Protein AF-A0A354WT38-F1 (afdb_monomer_lite)

Radius of gyration: 24.49 Å; chains: 1; bounding box: 45×44×54 Å

Foldseek 3Di:
DPPCPCVVVVVVCVPDDDPDDPPPVDDDDDDPPDDDDDDDDLVPDPLPCVCQVPDPVSQWDGDNVVSDTDGD

Sequence (72 aa):
MSYLVYVKQALANLFKPPVTSKYPLEPKKFCAGDRGRVINDVSQCILCGMCERSCPAGALTVDRKTGTWKIN

Structure (mmCIF, N/CA/C/O backbone):
data_AF-A0A354WT38-F1
#
_entry.id   AF-A0A354WT38-F1
#
loop_
_atom_site.group_PDB
_atom_site.id
_atom_site.type_symbol
_atom_site.label_atom_id
_atom_site.label_alt_id
_atom_site.label_comp_id
_atom_site.label_asym_id
_atom_site.label_entity_id
_atom_site.label_seq_id
_atom_site.pdbx_PDB_ins_code
_atom_site.Cartn_x
_atom_site.Cartn_y
_atom_site.Cartn_z
_atom_site.occupancy
_atom_site.B_iso_or_equiv
_atom_site.auth_seq_id
_atom_site.auth_comp_id
_atom_site.auth_asym_id
_atom_site.auth_atom_id
_atom_site.pdbx_PDB_model_num
ATOM 1 N N . MET A 1 1 ? 24.094 -30.107 -32.068 1.00 54.00 1 MET A N 1
ATOM 2 C CA . MET A 1 1 ? 24.762 -29.232 -31.077 1.00 54.00 1 MET A CA 1
ATOM 3 C C . MET A 1 1 ? 24.697 -27.777 -31.548 1.00 54.00 1 MET A C 1
ATOM 5 O O . MET A 1 1 ? 25.681 -27.252 -32.050 1.00 54.00 1 MET A O 1
ATOM 9 N N . SER A 1 2 ? 23.533 -27.120 -31.474 1.00 66.94 2 SER A N 1
ATOM 10 C CA . SER A 1 2 ? 23.374 -25.743 -31.977 1.00 66.94 2 SER A CA 1
ATOM 11 C C . SER A 1 2 ? 23.677 -24.707 -30.884 1.00 66.94 2 SER A C 1
ATOM 13 O O . SER A 1 2 ? 22.798 -23.981 -30.425 1.00 66.94 2 SER A O 1
ATOM 15 N N . TYR A 1 3 ? 24.935 -24.635 -30.450 1.00 67.31 3 TYR A N 1
ATOM 16 C CA . TYR A 1 3 ? 25.364 -23.677 -29.422 1.00 67.31 3 TYR A CA 1
ATOM 17 C C . TYR A 1 3 ? 25.398 -22.214 -29.912 1.00 67.31 3 TYR A C 1
ATOM 19 O O . TYR A 1 3 ? 25.431 -21.300 -29.097 1.00 67.31 3 TYR A O 1
ATOM 27 N N . LEU A 1 4 ? 25.348 -21.968 -31.229 1.00 79.00 4 LEU A N 1
ATOM 28 C CA . LEU A 1 4 ? 25.550 -20.633 -31.817 1.00 79.00 4 LEU A CA 1
ATOM 29 C C . LEU A 1 4 ? 24.265 -19.882 -32.211 1.00 79.00 4 LEU A C 1
ATOM 31 O O . LEU A 1 4 ? 24.344 -18.754 -32.694 1.00 79.00 4 LEU A O 1
ATOM 35 N N . VAL A 1 5 ? 23.080 -20.459 -31.993 1.00 86.25 5 VAL A N 1
ATOM 36 C CA . VAL A 1 5 ? 21.797 -19.878 -32.455 1.00 86.25 5 VAL A CA 1
ATOM 37 C C . VAL A 1 5 ? 21.541 -18.485 -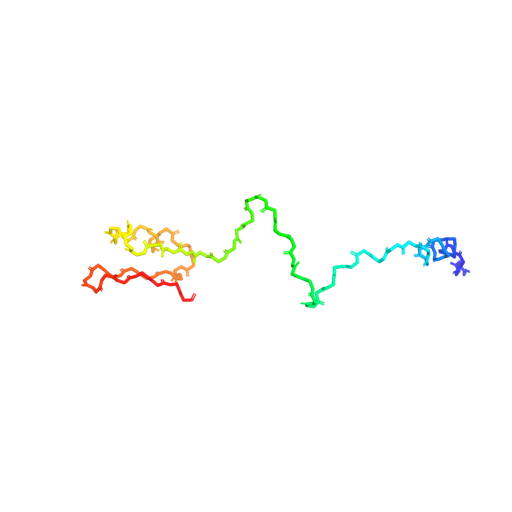31.861 1.00 86.25 5 VAL A C 1
ATOM 39 O O . VAL A 1 5 ? 20.942 -17.629 -32.508 1.00 86.25 5 VAL A O 1
ATOM 42 N N . TYR A 1 6 ? 22.061 -18.219 -30.660 1.00 88.31 6 TYR A N 1
ATOM 43 C CA . TYR A 1 6 ? 21.833 -16.967 -29.934 1.00 88.31 6 TYR A CA 1
ATOM 44 C C . TYR A 1 6 ? 22.997 -15.971 -29.987 1.00 88.31 6 TYR A C 1
ATOM 46 O O . TYR A 1 6 ? 22.886 -14.892 -29.408 1.00 88.31 6 TYR A O 1
ATOM 54 N N . VAL A 1 7 ? 24.089 -16.268 -30.701 1.00 90.94 7 VAL A N 1
ATOM 55 C CA . VAL A 1 7 ? 25.283 -15.394 -30.733 1.00 90.94 7 VAL A CA 1
ATOM 56 C C . VAL A 1 7 ? 24.953 -14.008 -31.279 1.00 90.94 7 VAL A C 1
ATOM 58 O O . VAL A 1 7 ? 25.350 -13.001 -30.698 1.00 90.94 7 VAL A O 1
ATOM 61 N N . LYS A 1 8 ? 24.145 -13.941 -32.342 1.00 90.38 8 LYS A N 1
ATOM 62 C CA . LYS A 1 8 ? 23.677 -12.670 -32.911 1.00 90.38 8 LYS A CA 1
ATOM 63 C C . LYS A 1 8 ? 22.917 -11.826 -31.880 1.00 90.38 8 LYS A C 1
ATOM 65 O O . LYS A 1 8 ? 23.126 -10.620 -31.805 1.00 90.38 8 LYS A O 1
ATOM 70 N N . GLN A 1 9 ? 22.060 -12.458 -31.077 1.00 90.81 9 GLN A N 1
ATOM 71 C CA . GLN A 1 9 ? 21.264 -11.773 -30.058 1.00 90.81 9 GLN A CA 1
ATOM 72 C C . GLN A 1 9 ? 22.126 -11.335 -28.867 1.00 90.81 9 GLN A C 1
ATOM 74 O O . GLN A 1 9 ? 21.938 -10.234 -28.353 1.00 90.81 9 GLN A O 1
ATOM 79 N N . ALA A 1 10 ? 23.090 -12.164 -28.457 1.00 90.31 10 ALA A N 1
ATOM 80 C CA . ALA A 1 10 ? 24.030 -11.845 -27.386 1.00 90.31 10 ALA A CA 1
ATOM 81 C C . ALA A 1 10 ? 24.894 -10.626 -27.742 1.00 90.31 10 ALA A C 1
ATOM 83 O O . ALA A 1 10 ? 24.966 -9.679 -26.960 1.00 90.31 10 ALA A O 1
ATOM 84 N N . LEU A 1 11 ? 25.462 -10.603 -28.955 1.00 92.12 11 LEU A N 1
ATOM 85 C CA . LEU A 1 11 ? 26.224 -9.456 -29.456 1.00 92.12 11 LEU A CA 1
ATOM 86 C C . LEU A 1 11 ? 25.352 -8.197 -29.568 1.00 92.12 11 LEU A C 1
ATOM 88 O O . LEU A 1 11 ? 25.784 -7.116 -29.181 1.00 92.12 11 LEU A O 1
ATOM 92 N N . ALA A 1 12 ? 24.108 -8.325 -30.039 1.00 91.38 12 ALA A N 1
ATOM 93 C CA . ALA A 1 12 ? 23.197 -7.187 -30.166 1.00 91.38 12 ALA A CA 1
ATOM 94 C C . ALA A 1 12 ? 22.741 -6.609 -28.813 1.00 91.38 12 ALA A C 1
ATOM 96 O O . ALA A 1 12 ? 22.504 -5.407 -28.710 1.00 91.38 12 ALA A O 1
ATOM 97 N N . ASN A 1 13 ? 22.587 -7.443 -27.782 1.00 92.75 13 ASN A N 1
ATOM 98 C CA . ASN A 1 13 ? 22.141 -7.001 -26.460 1.00 92.75 13 ASN A CA 1
ATOM 99 C C . ASN A 1 13 ? 23.254 -6.345 -25.632 1.00 92.75 13 ASN A C 1
ATOM 101 O O . ASN A 1 13 ? 22.929 -5.546 -24.760 1.00 92.75 13 ASN A O 1
ATOM 105 N N . LEU A 1 14 ? 24.534 -6.612 -25.924 1.00 93.25 14 LEU A N 1
ATOM 106 C CA . LEU A 1 14 ? 25.667 -5.975 -25.237 1.00 93.25 14 LEU A CA 1
ATOM 107 C C . LEU A 1 14 ? 25.666 -4.444 -25.388 1.00 93.25 14 LEU A C 1
ATOM 109 O O . LEU A 1 14 ? 26.074 -3.733 -24.476 1.00 93.25 14 LEU A O 1
ATOM 113 N N . PHE A 1 15 ? 25.181 -3.939 -26.525 1.00 94.94 15 PHE A N 1
ATOM 114 C CA . PHE A 1 15 ? 25.140 -2.504 -26.829 1.00 94.94 15 PHE A CA 1
ATOM 115 C C . PHE A 1 15 ? 23.811 -1.824 -26.471 1.00 94.94 15 PHE A C 1
ATOM 117 O O . PHE A 1 15 ? 23.658 -0.624 -26.692 1.00 94.94 15 PHE A O 1
ATOM 124 N N . LYS A 1 16 ? 22.828 -2.563 -25.948 1.00 94.12 16 LYS A N 1
ATOM 125 C CA . LYS A 1 16 ? 21.548 -1.987 -25.518 1.00 94.12 16 LYS A CA 1
ATOM 126 C C . LYS A 1 16 ? 21.616 -1.603 -24.042 1.00 94.12 16 LYS A C 1
ATOM 128 O O . LYS A 1 16 ? 22.295 -2.278 -23.269 1.00 94.12 16 LYS A O 1
ATOM 133 N N . PRO A 1 17 ? 20.894 -0.552 -23.622 1.00 91.44 17 PRO A N 1
ATOM 134 C CA . PRO A 1 17 ? 20.800 -0.236 -22.208 1.00 91.44 17 PRO A CA 1
ATOM 135 C C . PRO A 1 17 ? 20.159 -1.402 -21.437 1.00 91.44 17 PRO A C 1
ATOM 137 O O . PRO A 1 17 ? 19.297 -2.106 -21.979 1.00 91.44 17 PRO A O 1
ATOM 140 N N . PRO A 1 18 ? 20.547 -1.602 -20.167 1.00 90.88 18 PRO A N 1
ATOM 141 C CA . PRO A 1 18 ? 19.934 -2.617 -19.330 1.00 90.88 18 PRO A CA 1
ATOM 142 C C . PRO A 1 18 ? 18.459 -2.279 -19.085 1.00 90.88 18 PRO A C 1
ATOM 144 O O . PRO A 1 18 ? 18.102 -1.136 -18.813 1.00 90.88 18 PRO A O 1
ATOM 147 N N . VAL A 1 19 ? 17.599 -3.296 -19.151 1.00 91.88 19 VAL A N 1
ATOM 148 C CA . VAL A 1 19 ? 16.147 -3.164 -18.912 1.00 91.88 19 VAL A CA 1
ATOM 149 C C . VAL A 1 19 ? 15.826 -2.988 -17.418 1.00 91.88 19 VAL A C 1
ATOM 151 O O . VAL A 1 19 ? 14.736 -2.561 -17.047 1.00 91.88 19 VAL A O 1
ATOM 154 N N . THR A 1 20 ? 16.770 -3.321 -16.540 1.00 91.19 20 THR A N 1
ATOM 155 C CA . THR A 1 20 ? 16.601 -3.283 -15.085 1.00 91.19 20 THR A CA 1
ATOM 156 C C . THR A 1 20 ? 16.399 -1.864 -14.553 1.00 91.19 20 THR A C 1
ATOM 158 O O . THR A 1 20 ? 17.125 -0.944 -14.928 1.00 91.19 20 THR A O 1
ATOM 161 N N . SER A 1 21 ? 15.494 -1.698 -13.589 1.00 91.00 21 SER A N 1
ATOM 162 C CA . SER A 1 21 ? 15.407 -0.485 -12.768 1.00 91.00 21 SER A CA 1
ATOM 163 C C . SER A 1 21 ? 16.504 -0.458 -11.703 1.00 91.00 21 SER A C 1
ATOM 165 O O . SER A 1 21 ? 16.798 -1.492 -11.103 1.00 91.00 21 SER A O 1
ATOM 167 N N . LYS A 1 22 ? 17.050 0.719 -11.391 1.00 92.38 22 LYS A N 1
ATOM 168 C CA . LYS A 1 22 ? 18.126 0.894 -10.400 1.00 92.38 22 LYS A CA 1
ATOM 169 C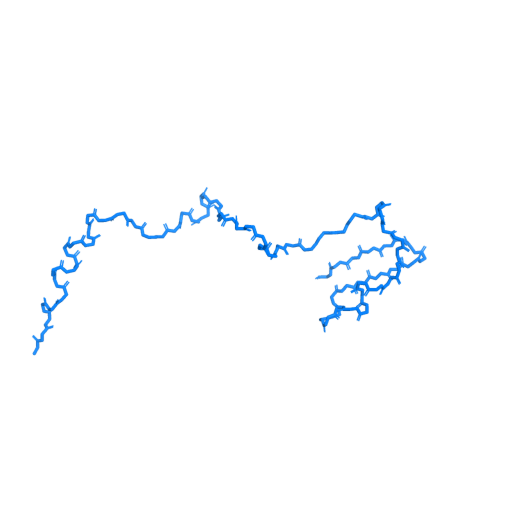 C . LYS A 1 22 ? 17.635 0.895 -8.941 1.00 92.38 22 LYS A C 1
ATOM 171 O O . LYS A 1 22 ? 17.919 1.820 -8.188 1.00 92.38 22 LYS A O 1
ATOM 176 N N . TYR A 1 23 ? 16.905 -0.128 -8.513 1.00 91.38 23 TYR A N 1
ATOM 177 C CA . TYR A 1 23 ? 16.535 -0.268 -7.099 1.00 91.38 23 TYR A CA 1
ATOM 178 C C . TYR A 1 23 ? 17.756 -0.731 -6.276 1.00 91.38 23 TYR A C 1
ATOM 180 O O . TYR A 1 23 ? 18.448 -1.641 -6.737 1.00 91.38 23 TYR A O 1
ATOM 188 N N . PRO A 1 24 ? 18.063 -0.159 -5.092 1.00 92.75 24 PRO A N 1
ATOM 189 C CA . PRO A 1 24 ? 17.299 0.824 -4.306 1.00 92.75 24 PRO A CA 1
ATOM 190 C C . PRO A 1 24 ? 17.705 2.297 -4.516 1.00 92.75 24 PRO A C 1
ATOM 192 O O . PRO A 1 24 ? 17.165 3.171 -3.845 1.00 92.75 24 PRO A O 1
ATOM 195 N N . LEU A 1 25 ? 18.658 2.577 -5.412 1.00 95.38 25 LEU A N 1
ATOM 196 C CA . LEU A 1 25 ? 19.195 3.924 -5.668 1.00 95.38 25 LEU A CA 1
ATOM 197 C C . LEU A 1 25 ? 18.130 4.890 -6.211 1.00 95.38 25 LEU A C 1
ATOM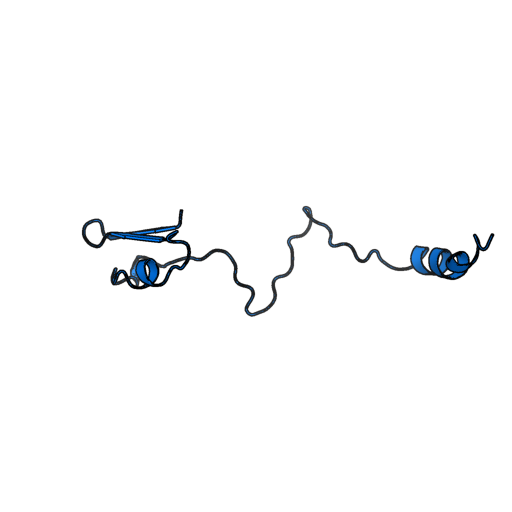 199 O O . LEU A 1 25 ? 18.102 6.058 -5.834 1.00 95.38 25 LEU A O 1
ATOM 203 N N . GLU A 1 26 ? 17.256 4.402 -7.091 1.00 92.25 26 GLU A N 1
ATOM 204 C CA . GLU A 1 26 ? 16.131 5.149 -7.653 1.00 92.25 26 GLU A CA 1
ATOM 205 C C . GLU A 1 26 ? 14.807 4.457 -7.268 1.00 92.25 26 GLU A C 1
ATOM 207 O O . GLU A 1 26 ? 14.666 3.242 -7.466 1.00 92.25 26 GLU A O 1
ATOM 212 N N . PRO A 1 27 ? 13.813 5.192 -6.726 1.00 89.56 27 PRO A N 1
ATOM 213 C CA . PRO A 1 27 ? 12.517 4.618 -6.392 1.00 89.56 27 PRO A CA 1
ATOM 214 C C . PRO A 1 27 ? 11.743 4.228 -7.655 1.00 89.56 27 PRO A C 1
ATOM 216 O O . PRO A 1 27 ? 11.878 4.830 -8.725 1.00 89.56 27 PRO A O 1
ATOM 219 N N . LYS A 1 28 ? 10.877 3.222 -7.519 1.00 90.31 28 LYS A N 1
ATOM 220 C CA . LYS A 1 28 ? 9.984 2.803 -8.601 1.00 90.31 28 LYS A CA 1
ATOM 221 C C . LYS A 1 28 ? 9.025 3.945 -8.962 1.00 90.31 28 LYS A C 1
ATOM 223 O O . LYS A 1 28 ? 8.449 4.583 -8.085 1.00 90.31 28 LYS A O 1
ATOM 228 N N . LYS A 1 29 ? 8.813 4.159 -10.26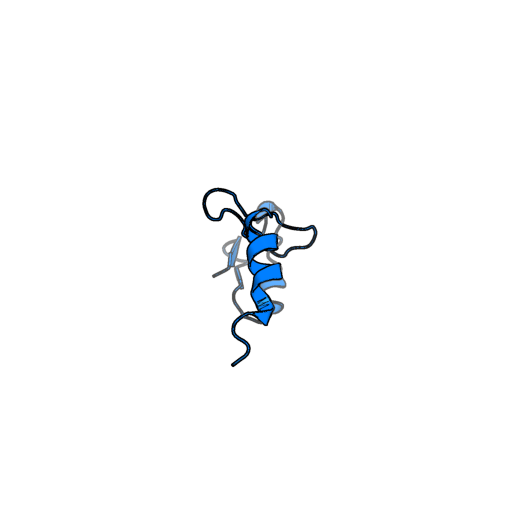2 1.00 91.00 29 LYS A N 1
ATOM 229 C CA . LYS A 1 29 ? 7.771 5.060 -10.773 1.00 91.00 29 LYS A CA 1
ATOM 230 C C . LYS A 1 29 ? 6.406 4.375 -10.652 1.00 91.00 29 LYS A C 1
ATOM 232 O O . LYS A 1 29 ? 6.248 3.264 -11.157 1.00 91.00 29 LYS A O 1
ATOM 237 N N . PHE A 1 30 ? 5.455 5.025 -9.986 1.00 90.75 30 PHE A N 1
ATOM 238 C CA . PHE A 1 30 ? 4.072 4.557 -9.869 1.00 90.75 30 PHE A CA 1
ATOM 239 C C . PHE A 1 30 ? 3.205 5.163 -10.975 1.00 90.75 30 PHE A C 1
ATOM 241 O O . PHE A 1 30 ? 3.384 6.325 -11.348 1.00 90.75 30 PHE A O 1
ATOM 248 N N . CYS A 1 31 ? 2.278 4.370 -11.497 1.00 92.31 31 CYS A N 1
ATOM 249 C CA . CYS A 1 31 ? 1.300 4.789 -12.491 1.00 92.31 31 CYS A CA 1
ATOM 250 C C . CYS A 1 31 ? 0.034 5.340 -11.816 1.00 92.31 31 CYS A C 1
ATOM 252 O O . CYS A 1 31 ? -0.251 5.067 -10.647 1.00 92.31 31 CYS A O 1
ATOM 254 N N . ALA A 1 32 ? -0.764 6.106 -12.565 1.00 94.81 32 ALA A N 1
ATOM 255 C CA . ALA A 1 32 ? -2.061 6.567 -12.081 1.00 94.81 32 ALA A CA 1
ATOM 256 C C . ALA A 1 32 ? -2.983 5.366 -11.800 1.00 94.81 32 ALA A C 1
ATOM 258 O O . ALA A 1 32 ? -3.191 4.523 -12.669 1.00 94.81 32 ALA A O 1
ATOM 259 N N . GLY A 1 33 ? -3.533 5.297 -10.585 1.00 91.12 33 GLY A N 1
ATOM 260 C CA . GLY A 1 33 ? -4.401 4.200 -10.143 1.00 91.12 33 GLY A CA 1
ATOM 261 C C . GLY A 1 33 ? -3.687 3.054 -9.419 1.00 91.12 33 GLY A C 1
ATOM 262 O O . GLY A 1 33 ? -4.367 2.163 -8.905 1.00 91.12 33 GLY A O 1
ATOM 263 N N . ASP A 1 34 ? -2.354 3.085 -9.315 1.00 93.81 34 ASP A N 1
ATOM 264 C CA . ASP A 1 34 ? -1.623 2.134 -8.477 1.00 93.81 34 ASP A CA 1
ATOM 265 C C . ASP A 1 34 ? -2.087 2.259 -7.018 1.00 93.81 34 ASP A C 1
ATOM 267 O O . ASP A 1 34 ? -2.063 3.333 -6.411 1.00 93.81 34 ASP A O 1
ATOM 271 N N . ARG A 1 35 ? -2.526 1.139 -6.438 1.00 92.56 35 ARG A N 1
ATOM 272 C CA . ARG A 1 35 ? -2.974 1.090 -5.044 1.00 92.56 35 ARG A CA 1
ATOM 273 C C . ARG A 1 35 ? -1.764 0.894 -4.134 1.00 92.56 35 ARG A C 1
ATOM 275 O O . ARG A 1 35 ? -1.189 -0.189 -4.091 1.00 92.56 35 ARG A O 1
ATOM 282 N N . GLY A 1 36 ? -1.379 1.960 -3.437 1.00 91.19 36 GLY A N 1
ATOM 283 C CA . GLY A 1 36 ? -0.335 1.940 -2.415 1.00 91.19 36 GLY A CA 1
ATOM 284 C C . GLY A 1 36 ? -0.873 1.609 -1.022 1.00 91.19 36 GLY A C 1
ATOM 285 O O . GLY A 1 36 ? -1.879 0.920 -0.854 1.00 91.19 36 GLY A O 1
ATOM 286 N N . ARG A 1 37 ? -0.201 2.142 0.001 1.00 91.00 37 ARG A N 1
ATOM 287 C CA . ARG A 1 37 ? -0.655 2.037 1.389 1.00 91.00 37 ARG A CA 1
ATOM 288 C C . ARG A 1 37 ? -1.947 2.833 1.584 1.00 91.00 37 ARG A C 1
ATOM 290 O O . ARG A 1 37 ? -2.007 4.006 1.228 1.00 91.00 37 ARG A O 1
ATOM 297 N N . VAL A 1 38 ? -2.950 2.209 2.198 1.00 92.00 38 VAL A N 1
ATOM 298 C CA . VAL A 1 38 ? -4.197 2.886 2.578 1.00 92.00 38 VAL A CA 1
ATOM 299 C C . VAL A 1 38 ? -3.908 3.879 3.703 1.00 92.00 38 VAL A C 1
ATOM 301 O O . VAL A 1 38 ? -3.274 3.534 4.701 1.00 92.00 38 VAL A O 1
ATOM 304 N N . ILE A 1 39 ? -4.372 5.114 3.537 1.00 92.19 39 ILE A N 1
ATOM 305 C CA . ILE A 1 39 ? -4.247 6.187 4.523 1.00 92.19 39 ILE A CA 1
ATOM 306 C C . ILE A 1 39 ? -5.643 6.763 4.739 1.00 92.19 39 ILE A C 1
ATOM 308 O O . ILE A 1 39 ? -6.371 6.994 3.776 1.00 92.19 39 ILE A O 1
ATOM 312 N N . ASN A 1 40 ? -6.009 6.969 6.001 1.00 92.56 40 ASN A N 1
ATOM 313 C CA . ASN A 1 40 ? -7.249 7.626 6.383 1.00 92.56 40 ASN A CA 1
ATOM 314 C C . ASN A 1 40 ? -6.926 8.953 7.069 1.00 92.56 40 ASN A C 1
ATOM 316 O O . ASN A 1 40 ? -6.093 8.988 7.977 1.00 92.56 40 ASN A O 1
ATOM 320 N N . ASP A 1 41 ? -7.610 10.016 6.662 1.00 93.31 41 ASP A N 1
ATOM 321 C CA . ASP A 1 41 ? -7.596 11.277 7.391 1.00 93.31 41 ASP A CA 1
ATOM 322 C C . ASP A 1 41 ? -8.631 11.206 8.519 1.00 93.31 41 ASP A C 1
ATOM 324 O O . ASP A 1 41 ? -9.843 11.250 8.294 1.00 93.31 41 ASP A O 1
ATOM 328 N N . VAL A 1 42 ? -8.141 11.072 9.751 1.00 90.75 42 VAL A N 1
ATOM 329 C CA . VAL A 1 42 ? -8.990 10.944 10.941 1.00 90.75 42 VAL A CA 1
ATOM 330 C C . VAL A 1 42 ? -9.821 12.208 11.178 1.00 90.75 42 VAL A C 1
ATOM 332 O O . VAL A 1 42 ? -10.927 12.096 11.695 1.00 90.75 42 VAL A O 1
ATOM 335 N N . SER A 1 43 ? -9.362 13.386 10.739 1.00 91.50 43 SER A N 1
ATOM 336 C CA . SER A 1 43 ? -10.118 14.637 10.898 1.00 91.50 43 SER A CA 1
ATOM 337 C C . SER A 1 43 ? -11.422 14.653 10.091 1.00 91.50 43 SER A C 1
ATOM 339 O O . SER A 1 43 ? -12.397 15.271 10.511 1.00 91.50 43 SER A O 1
ATOM 341 N N . GLN A 1 44 ? -11.452 13.944 8.958 1.00 93.56 44 GLN A N 1
ATOM 342 C CA . GLN A 1 44 ? -12.626 13.816 8.084 1.00 93.56 44 GLN A CA 1
ATOM 343 C C . GLN A 1 44 ? -13.446 12.551 8.385 1.00 93.56 44 GLN A C 1
ATOM 345 O O . GLN A 1 44 ? -14.533 12.345 7.841 1.00 93.56 44 GLN A O 1
ATOM 350 N N . CYS A 1 45 ? -12.926 11.659 9.227 1.00 93.62 45 CYS A N 1
ATOM 351 C CA . CYS A 1 45 ? -13.538 10.372 9.496 1.00 93.62 45 CYS A CA 1
ATOM 352 C C . CYS A 1 45 ? -14.667 10.499 10.527 1.00 93.62 45 CYS A C 1
ATOM 354 O O . CYS A 1 45 ? -14.433 10.771 11.698 1.00 93.62 45 CYS A O 1
ATOM 356 N N . ILE A 1 46 ? -15.897 10.171 10.129 1.00 94.19 46 ILE A N 1
ATOM 357 C CA . ILE A 1 46 ? -17.059 10.105 11.042 1.00 94.19 46 ILE A CA 1
ATOM 358 C C . ILE A 1 46 ? -17.163 8.778 11.816 1.00 94.19 46 ILE A C 1
ATOM 360 O O . ILE A 1 46 ? -18.195 8.478 12.417 1.00 94.19 46 ILE A O 1
ATOM 364 N N . LEU A 1 47 ? -16.130 7.932 11.734 1.00 94.81 47 LEU A N 1
ATOM 365 C CA . LEU A 1 47 ? -16.034 6.649 12.443 1.00 94.81 47 LEU A CA 1
ATOM 366 C C . LEU A 1 47 ? -17.240 5.728 12.188 1.00 94.81 47 LEU A C 1
ATOM 368 O O . LEU A 1 47 ? -17.748 5.049 13.077 1.00 94.81 47 LEU A O 1
ATOM 372 N N . CYS A 1 48 ? -17.720 5.677 10.943 1.00 94.94 48 CYS A N 1
ATOM 373 C CA . CYS A 1 48 ? -18.926 4.928 10.582 1.00 94.94 48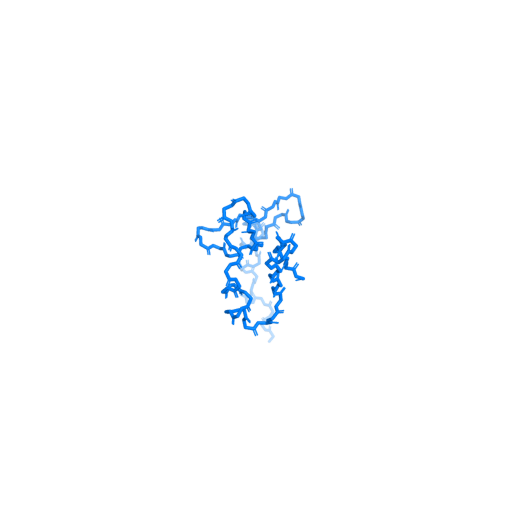 CYS A CA 1
ATOM 374 C C . CYS A 1 48 ? -18.787 3.394 10.727 1.00 94.94 48 CYS A C 1
ATOM 376 O O . CYS A 1 48 ? -19.795 2.676 10.770 1.00 94.94 48 CYS A O 1
ATOM 378 N N . GLY A 1 49 ? -17.553 2.884 10.785 1.00 93.00 49 GLY A N 1
ATOM 379 C CA . GLY A 1 49 ? -17.235 1.452 10.833 1.00 93.00 49 GLY A CA 1
ATOM 380 C C . GLY A 1 49 ? -17.458 0.709 9.510 1.00 93.00 49 GLY A C 1
ATOM 381 O O . GLY A 1 49 ? -17.343 -0.511 9.465 1.00 93.00 49 GLY A O 1
ATOM 382 N N . MET A 1 50 ? -17.783 1.408 8.415 1.00 94.31 50 MET A N 1
ATOM 383 C CA . MET A 1 50 ? -17.977 0.760 7.111 1.00 94.31 50 MET A CA 1
ATOM 384 C C . MET A 1 50 ? -16.672 0.182 6.564 1.00 94.31 50 MET A C 1
ATOM 386 O O . MET A 1 50 ? -16.686 -0.920 6.039 1.00 94.31 50 MET A O 1
ATOM 390 N N . CYS A 1 51 ? -15.545 0.879 6.733 1.00 94.06 51 CYS A N 1
ATOM 391 C CA . CYS A 1 51 ? -14.246 0.402 6.255 1.00 94.06 51 CYS A CA 1
ATOM 392 C C . CYS A 1 51 ? -13.844 -0.942 6.882 1.00 94.06 51 CYS A C 1
ATOM 394 O O . CYS A 1 51 ? -13.342 -1.808 6.177 1.00 94.06 51 CYS A O 1
ATOM 396 N N . GLU A 1 52 ? -14.099 -1.123 8.180 1.00 95.00 52 GLU A N 1
ATOM 397 C CA . GLU A 1 52 ? -13.855 -2.382 8.896 1.00 95.00 52 GLU A CA 1
ATOM 398 C C . GLU A 1 52 ? -14.759 -3.504 8.384 1.00 95.00 52 GLU A C 1
ATOM 400 O O . GLU A 1 52 ? -14.260 -4.557 8.000 1.00 95.00 52 GLU A O 1
ATOM 405 N N . ARG A 1 53 ? -16.070 -3.254 8.259 1.00 94.88 53 ARG A N 1
ATOM 406 C CA . ARG A 1 53 ? -17.023 -4.252 7.736 1.00 94.88 53 ARG A CA 1
ATOM 407 C C . ARG A 1 53 ? -16.771 -4.641 6.280 1.00 94.88 53 ARG A C 1
ATOM 409 O O . ARG A 1 53 ? -17.018 -5.780 5.907 1.00 94.88 53 ARG A O 1
ATOM 416 N N . SER A 1 54 ? -16.312 -3.700 5.461 1.00 95.69 54 SER A N 1
ATOM 417 C CA 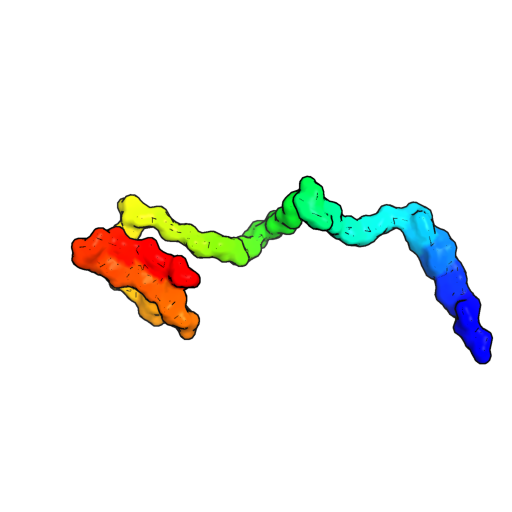. SER A 1 54 ? -16.022 -3.939 4.045 1.00 95.69 54 SER A CA 1
ATOM 418 C C . SER A 1 54 ? -14.656 -4.584 3.816 1.00 95.69 54 SER A C 1
ATOM 420 O O . SER A 1 54 ? -14.371 -4.997 2.694 1.00 95.69 54 SER A O 1
ATOM 422 N N . CYS A 1 55 ? -13.781 -4.635 4.826 1.00 94.75 55 CYS A N 1
ATOM 423 C CA . CYS A 1 55 ? -12.443 -5.187 4.670 1.00 94.75 55 CYS A CA 1
ATOM 424 C C . CYS A 1 55 ? -12.513 -6.720 4.569 1.00 94.75 55 CYS A C 1
ATOM 426 O O . CYS A 1 55 ? -12.828 -7.372 5.563 1.00 94.75 55 CYS A O 1
ATOM 428 N N . PRO A 1 56 ? -12.150 -7.328 3.424 1.00 95.88 56 PRO A N 1
ATOM 429 C CA . PRO A 1 56 ? -12.227 -8.781 3.270 1.00 95.88 56 PRO A CA 1
ATOM 430 C C . PRO A 1 56 ? -11.215 -9.521 4.155 1.00 95.88 56 PRO A C 1
ATOM 432 O O . PRO A 1 56 ? -11.445 -10.662 4.534 1.00 95.88 56 PRO A O 1
ATOM 435 N N . ALA A 1 57 ? -10.097 -8.869 4.487 1.00 95.19 57 ALA A N 1
ATOM 436 C CA . ALA A 1 57 ? -9.039 -9.435 5.319 1.00 95.19 57 ALA A CA 1
ATOM 437 C C . ALA A 1 57 ? -9.226 -9.156 6.821 1.00 95.19 57 ALA A C 1
ATOM 439 O O . ALA A 1 57 ? -8.432 -9.639 7.621 1.00 95.19 57 ALA A O 1
ATOM 440 N N . GLY A 1 58 ? -10.209 -8.334 7.212 1.00 93.25 58 GLY A N 1
ATOM 441 C CA . GLY A 1 58 ? -10.379 -7.919 8.610 1.00 93.25 58 GLY A CA 1
ATOM 442 C C . GLY A 1 58 ? -9.185 -7.143 9.190 1.00 93.25 58 GLY A C 1
ATOM 443 O O . GLY A 1 58 ? -8.983 -7.142 10.397 1.00 93.25 58 GLY A O 1
ATOM 444 N N . ALA A 1 59 ? -8.374 -6.495 8.347 1.00 93.75 59 ALA A N 1
ATOM 445 C CA . ALA A 1 59 ? -7.152 -5.795 8.767 1.00 93.75 59 ALA A CA 1
ATOM 446 C C . ALA A 1 59 ? -7.404 -4.407 9.389 1.00 93.75 59 ALA A C 1
ATOM 448 O O . ALA A 1 59 ? -6.475 -3.761 9.872 1.00 93.75 59 ALA A O 1
ATOM 449 N N . LEU A 1 60 ? -8.645 -3.919 9.331 1.00 94.19 60 LEU A N 1
ATOM 450 C CA . LEU A 1 60 ? -9.035 -2.587 9.782 1.00 94.19 60 LEU A CA 1
ATOM 451 C C . LEU A 1 60 ? -9.827 -2.661 11.080 1.00 94.19 60 LEU A C 1
ATOM 453 O O . LEU A 1 60 ? -10.725 -3.486 11.204 1.00 94.19 60 LEU A O 1
ATOM 457 N N . THR A 1 61 ? -9.553 -1.734 11.993 1.00 93.25 61 THR A N 1
ATOM 458 C CA . THR A 1 61 ? -10.302 -1.580 13.245 1.00 93.25 61 THR A CA 1
ATOM 459 C C . THR A 1 61 ? -10.742 -0.132 13.402 1.00 93.25 61 THR A C 1
ATOM 461 O O . THR A 1 61 ? -9.923 0.790 13.292 1.00 93.25 61 THR A O 1
ATOM 464 N N . VAL A 1 62 ? -12.036 0.071 13.656 1.00 94.38 62 VAL A N 1
ATOM 465 C CA . VAL A 1 62 ? -12.628 1.390 13.887 1.00 94.38 62 VAL A CA 1
ATOM 466 C C . VAL A 1 62 ? -13.306 1.419 15.249 1.00 94.38 62 VAL A C 1
ATOM 468 O O . VAL A 1 62 ? -14.351 0.807 15.457 1.00 94.38 62 VAL A O 1
ATOM 471 N N . ASP A 1 63 ? -12.763 2.212 16.165 1.00 91.88 63 ASP A N 1
ATOM 472 C CA . ASP A 1 63 ? -13.373 2.436 17.469 1.00 91.88 63 ASP A CA 1
ATOM 473 C C . ASP A 1 63 ? -14.003 3.831 17.543 1.00 91.88 63 ASP A C 1
ATOM 475 O O . ASP A 1 63 ? -13.329 4.863 17.544 1.00 91.88 63 ASP A O 1
ATOM 479 N N . ARG A 1 64 ? -15.335 3.848 17.637 1.00 89.50 64 ARG A N 1
ATOM 480 C CA . ARG A 1 64 ? -16.146 5.065 17.768 1.00 89.50 64 ARG A CA 1
ATOM 481 C C . ARG A 1 64 ? -15.977 5.773 19.107 1.00 89.50 64 ARG A C 1
ATOM 483 O O . ARG A 1 64 ? -16.136 6.986 19.154 1.00 89.50 64 ARG A O 1
ATOM 490 N N . LYS A 1 65 ? -15.719 5.037 20.189 1.00 88.56 65 LYS A N 1
ATOM 491 C CA . LYS A 1 65 ? -15.625 5.620 21.534 1.00 88.56 65 LYS A CA 1
ATOM 492 C C . LYS A 1 65 ? -14.297 6.335 21.717 1.00 88.56 65 LYS A C 1
ATOM 494 O O . LYS A 1 65 ? -14.264 7.427 22.269 1.00 88.56 65 LYS A O 1
ATOM 499 N N . THR A 1 66 ? -13.218 5.715 21.247 1.00 86.88 66 THR A N 1
ATOM 500 C CA . THR A 1 66 ? -11.868 6.288 21.331 1.00 86.88 66 THR A CA 1
ATOM 501 C C . THR A 1 66 ? -11.516 7.174 20.141 1.00 86.88 66 THR A C 1
ATOM 503 O O . THR A 1 66 ? -10.518 7.886 20.188 1.00 86.88 66 THR A O 1
ATOM 506 N N . GLY A 1 67 ? -12.322 7.148 19.080 1.00 86.69 67 GLY A N 1
ATOM 507 C CA . GLY A 1 67 ? -12.095 7.947 17.884 1.00 86.69 67 GLY A CA 1
ATOM 508 C C . GLY A 1 67 ? -10.954 7.440 17.008 1.00 86.69 67 GLY A C 1
ATOM 509 O O . GLY A 1 67 ? -10.335 8.223 16.291 1.00 86.69 67 GLY A O 1
ATOM 510 N N . THR A 1 68 ? -10.632 6.147 17.079 1.00 88.81 68 THR A N 1
ATOM 511 C CA . THR A 1 68 ? -9.447 5.591 16.420 1.00 88.81 68 THR A CA 1
ATOM 512 C C . THR A 1 68 ? -9.796 4.791 15.169 1.00 88.81 68 THR A C 1
ATOM 514 O O . THR A 1 68 ? -10.725 3.986 15.149 1.00 88.81 68 THR A O 1
ATOM 517 N N . TRP A 1 69 ? -9.015 5.010 14.109 1.00 92.88 69 TRP A N 1
ATOM 518 C CA . TRP A 1 69 ? -9.010 4.204 12.890 1.00 92.88 69 TRP A CA 1
ATOM 519 C C . TRP A 1 69 ? -7.594 3.669 12.689 1.00 92.88 69 TRP A C 1
ATOM 521 O O . TRP A 1 69 ? -6.645 4.457 12.636 1.00 92.88 69 TRP A O 1
ATOM 531 N N . LYS A 1 70 ? -7.431 2.347 12.620 1.00 92.56 70 LYS A N 1
ATOM 532 C CA . LYS A 1 70 ? -6.118 1.697 12.496 1.00 92.56 70 LYS A CA 1
ATOM 533 C C . LYS A 1 70 ? -6.150 0.579 11.458 1.00 92.56 70 LYS A C 1
ATOM 535 O O . LYS A 1 70 ? -7.167 -0.090 11.290 1.00 92.56 70 LYS A O 1
ATOM 540 N N . ILE A 1 71 ? -5.013 0.399 10.790 1.00 91.12 71 ILE A N 1
ATOM 541 C CA . ILE A 1 71 ? -4.726 -0.714 9.885 1.00 91.12 71 ILE A CA 1
ATOM 542 C C . ILE A 1 71 ? -3.544 -1.494 10.466 1.00 91.12 71 ILE A C 1
ATOM 544 O O . ILE A 1 71 ? -2.516 -0.877 10.764 1.00 91.12 71 ILE A O 1
ATOM 548 N N . ASN A 1 72 ? -3.737 -2.794 10.696 1.00 79.31 72 ASN A N 1
ATOM 549 C CA . ASN A 1 72 ? -2.695 -3.705 11.184 1.00 79.31 72 ASN A CA 1
ATOM 550 C C . ASN A 1 72 ? -1.742 -4.121 10.060 1.00 79.31 72 ASN A C 1
ATOM 552 O O . ASN A 1 72 ? -2.203 -4.213 8.897 1.00 79.31 72 ASN A O 1
#

Secondary structure (DSSP, 8-state):
--TTTTHHHHHHHHTSPP----TTTSPPPPPTT--------GGG----SHHHHH-TT--EEEETTTTEEEE-

pLDDT: mean 90.62, std 6.66, range [54.0, 95.88]